Protein AF-M1CTT2-F1 (afdb_monomer_lite)

Secondary structure (DSSP, 8-state):
-GGGSS-S--------TTSHHHHHHHHHHHHHHHS--------------S-GGG---GGGGHHHHIIIIIGGGGGG-

Structure (mmCIF, N/CA/C/O backbone):
data_AF-M1CTT2-F1
#
_entry.id   AF-M1CTT2-F1
#
loop_
_atom_site.group_PDB
_atom_site.id
_atom_site.type_symbol
_atom_site.label_atom_id
_atom_site.label_alt_id
_atom_site.label_comp_id
_atom_site.label_asym_id
_atom_site.label_entity_id
_atom_site.label_seq_id
_atom_site.pdbx_PDB_ins_code
_atom_site.Cartn_x
_atom_site.Cartn_y
_atom_site.Cartn_z
_atom_site.occupancy
_atom_site.B_iso_or_equiv
_atom_site.auth_seq_id
_atom_site.auth_comp_id
_atom_site.auth_asym_id
_atom_site.auth_atom_id
_atom_site.pdbx_PDB_model_num
ATOM 1 N N . MET A 1 1 ? -20.548 -23.109 2.932 1.00 41.19 1 MET A N 1
ATOM 2 C CA . MET A 1 1 ? -19.881 -23.159 4.254 1.00 41.19 1 MET A CA 1
ATOM 3 C C . MET A 1 1 ? -18.762 -22.119 4.437 1.00 41.19 1 MET A C 1
ATOM 5 O O . MET A 1 1 ? -18.459 -21.824 5.578 1.00 41.19 1 MET A O 1
ATOM 9 N N . ALA A 1 2 ? -18.204 -21.486 3.389 1.00 53.94 2 ALA A N 1
ATOM 10 C CA . ALA A 1 2 ? -17.124 -20.486 3.534 1.00 53.94 2 ALA A CA 1
ATOM 11 C C . ALA A 1 2 ? -17.570 -19.029 3.827 1.00 53.94 2 ALA A C 1
ATOM 13 O O . ALA A 1 2 ? -16.750 -18.214 4.229 1.00 53.94 2 ALA A O 1
ATOM 14 N N . TYR A 1 3 ? -18.857 -18.691 3.665 1.00 52.81 3 TYR A N 1
ATOM 15 C CA . TYR A 1 3 ? -19.366 -17.310 3.801 1.00 52.81 3 TYR A CA 1
ATOM 16 C C . TYR A 1 3 ? -19.300 -16.747 5.240 1.00 52.81 3 TYR A C 1
ATOM 18 O O . TYR A 1 3 ? -19.432 -15.546 5.435 1.00 52.81 3 TYR A O 1
ATOM 26 N N . TRP A 1 4 ? -19.072 -17.600 6.246 1.00 58.28 4 TRP A N 1
ATOM 27 C CA . TRP A 1 4 ? -19.061 -17.227 7.670 1.00 58.28 4 TRP A CA 1
ATOM 28 C C . TRP A 1 4 ? -17.663 -17.156 8.305 1.00 58.28 4 TRP A C 1
ATOM 30 O O . TRP A 1 4 ? -17.559 -16.976 9.512 1.00 58.28 4 TRP A O 1
ATOM 40 N N . LEU A 1 5 ? -16.586 -17.300 7.524 1.00 70.50 5 LEU A N 1
ATOM 41 C CA . LEU A 1 5 ? -15.208 -17.253 8.043 1.00 70.50 5 LEU A CA 1
ATOM 42 C C . LEU A 1 5 ? -14.560 -15.857 7.954 1.00 70.50 5 LEU A C 1
ATOM 44 O O . LEU A 1 5 ? -13.421 -15.688 8.379 1.00 70.50 5 LEU A O 1
ATOM 48 N N . GLY A 1 6 ? -15.246 -14.872 7.368 1.00 73.25 6 GLY A N 1
ATOM 49 C CA . GLY A 1 6 ? -14.707 -13.525 7.163 1.00 73.25 6 GLY A CA 1
ATOM 50 C C . GLY A 1 6 ? -14.785 -12.636 8.407 1.00 73.25 6 GLY A C 1
ATOM 51 O O . GLY A 1 6 ? -15.624 -12.842 9.283 1.00 73.25 6 GLY A O 1
ATOM 52 N N . SER A 1 7 ? -13.935 -11.604 8.461 1.00 79.94 7 SER A N 1
ATOM 53 C CA . SER A 1 7 ? -14.046 -10.550 9.477 1.00 79.94 7 SER A CA 1
ATOM 54 C C . SER A 1 7 ? -15.398 -9.830 9.344 1.00 79.94 7 SER A C 1
ATOM 56 O O . SER A 1 7 ? -15.760 -9.432 8.235 1.00 79.94 7 SER A O 1
ATOM 58 N N . PRO A 1 8 ? -16.130 -9.587 10.446 1.00 81.56 8 PRO A N 1
ATOM 59 C CA . PRO A 1 8 ? -17.390 -8.844 10.417 1.00 81.56 8 PRO A CA 1
ATOM 60 C C . PRO A 1 8 ? -17.210 -7.355 10.078 1.00 81.56 8 PRO A C 1
ATOM 62 O O . PRO A 1 8 ? -18.196 -6.665 9.828 1.00 81.56 8 PRO A O 1
ATOM 65 N N . ARG A 1 9 ? -15.972 -6.839 10.086 1.00 88.56 9 ARG A N 1
ATOM 66 C CA . ARG A 1 9 ? -15.652 -5.450 9.740 1.00 88.56 9 ARG A CA 1
ATOM 67 C C . ARG A 1 9 ? -14.465 -5.408 8.783 1.00 88.56 9 ARG A C 1
ATOM 69 O O . ARG A 1 9 ? -13.368 -5.841 9.134 1.00 88.56 9 ARG A O 1
ATOM 76 N N . VAL A 1 10 ? -14.705 -4.876 7.588 1.00 91.44 10 VAL A N 1
ATOM 77 C CA . VAL A 1 10 ? -13.727 -4.710 6.507 1.00 91.44 10 VAL A CA 1
ATOM 78 C C . VAL A 1 10 ? -13.974 -3.350 5.860 1.00 91.44 10 VAL A C 1
ATOM 80 O O . VAL A 1 10 ? -15.127 -2.981 5.641 1.00 91.44 10 VAL A O 1
ATOM 83 N N . ILE A 1 11 ? -12.904 -2.623 5.550 1.00 93.62 11 ILE A N 1
ATOM 84 C CA . ILE A 1 11 ? -12.942 -1.417 4.714 1.00 93.62 11 ILE A CA 1
ATOM 85 C C . ILE A 1 11 ? -12.030 -1.636 3.507 1.00 93.62 11 ILE A C 1
ATOM 87 O O . ILE A 1 11 ? -11.082 -2.416 3.580 1.00 93.62 11 ILE A O 1
ATOM 91 N N . SER A 1 12 ? -12.317 -0.951 2.405 1.00 95.00 12 SER A N 1
ATOM 92 C CA . SER A 1 12 ? -11.464 -0.944 1.219 1.00 95.00 12 SER A CA 1
ATOM 93 C C . SER A 1 12 ? -10.960 0.472 1.000 1.00 95.00 12 SER A C 1
ATOM 95 O O . SER A 1 12 ? -11.765 1.377 0.800 1.00 95.00 12 SER A O 1
ATOM 97 N N . ILE A 1 13 ? -9.642 0.647 1.005 1.00 95.50 13 ILE A N 1
ATOM 98 C CA . ILE A 1 13 ? -8.982 1.923 0.735 1.00 95.50 13 ILE A CA 1
ATOM 99 C C . ILE A 1 13 ? -8.212 1.746 -0.570 1.00 95.50 13 ILE A C 1
ATOM 101 O O . ILE A 1 13 ? -7.326 0.899 -0.661 1.00 95.50 13 ILE A O 1
ATOM 105 N N . HIS A 1 14 ? -8.571 2.508 -1.601 1.00 95.88 14 HIS A N 1
ATOM 106 C CA . HIS A 1 14 ? -7.781 2.537 -2.829 1.00 95.88 14 HIS A CA 1
ATOM 107 C C . HIS A 1 14 ? -6.473 3.281 -2.552 1.00 95.88 14 HIS A C 1
ATOM 109 O O . HIS A 1 14 ? -6.515 4.409 -2.062 1.00 95.88 14 HIS A O 1
ATOM 115 N N . ALA A 1 15 ? -5.334 2.674 -2.871 1.00 94.62 15 ALA A N 1
ATOM 116 C CA . ALA A 1 15 ? -4.018 3.266 -2.671 1.00 94.62 15 ALA A CA 1
ATOM 117 C C . ALA A 1 15 ? -3.051 2.786 -3.756 1.00 94.62 15 ALA A C 1
ATOM 119 O O . ALA A 1 15 ? -3.001 1.599 -4.080 1.00 94.62 15 ALA A O 1
ATOM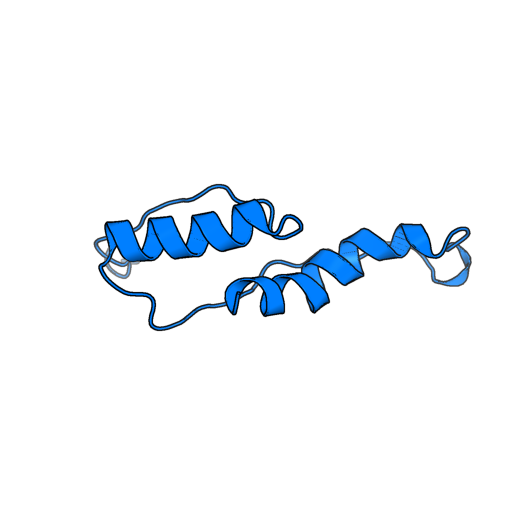 120 N N . ASP A 1 16 ? -2.279 3.717 -4.300 1.00 95.56 16 ASP A N 1
ATOM 121 C CA . ASP A 1 16 ? -1.103 3.441 -5.109 1.00 95.56 16 ASP A CA 1
ATOM 122 C C . ASP A 1 16 ? 0.127 3.464 -4.198 1.00 95.56 16 ASP A C 1
ATOM 124 O O . ASP A 1 16 ? 0.643 4.524 -3.851 1.00 95.56 16 ASP A O 1
ATOM 128 N N . VAL A 1 17 ? 0.608 2.281 -3.812 1.00 94.19 17 VAL A N 1
ATOM 129 C CA . VAL A 1 17 ? 1.725 2.129 -2.860 1.00 94.19 17 VAL A CA 1
ATOM 130 C C . VAL A 1 17 ? 3.061 2.674 -3.381 1.00 94.19 17 VAL A C 1
ATOM 132 O O . VAL A 1 17 ? 4.041 2.715 -2.643 1.00 94.19 17 VAL A O 1
ATOM 135 N N . SER A 1 18 ? 3.134 3.099 -4.649 1.00 93.81 18 SER A N 1
ATOM 136 C CA . SER A 1 18 ? 4.299 3.827 -5.160 1.00 93.81 18 SER A CA 1
ATOM 137 C C . SER A 1 18 ? 4.359 5.289 -4.698 1.00 93.81 18 SER A C 1
ATOM 139 O O . SER A 1 18 ? 5.387 5.941 -4.886 1.00 93.81 18 SER A O 1
ATOM 141 N N . LYS A 1 19 ? 3.285 5.803 -4.084 1.00 94.88 19 LYS A N 1
ATOM 142 C CA . LYS A 1 19 ? 3.153 7.184 -3.610 1.00 94.88 19 LYS A CA 1
ATOM 143 C C . LYS A 1 19 ? 3.126 7.227 -2.087 1.00 94.88 19 LYS A C 1
ATOM 145 O O . LYS A 1 19 ? 2.320 6.550 -1.451 1.00 94.88 19 LYS A O 1
ATOM 150 N N . VAL A 1 20 ? 3.977 8.070 -1.507 1.00 94.44 20 VAL A N 1
ATOM 151 C CA . VAL A 1 20 ? 4.115 8.211 -0.048 1.00 94.44 20 VAL A CA 1
ATOM 152 C C . VAL A 1 20 ? 2.807 8.676 0.585 1.00 94.44 20 VAL A C 1
ATOM 154 O O . VAL A 1 20 ? 2.400 8.161 1.622 1.00 94.44 20 VAL A O 1
ATOM 157 N N . GLU A 1 21 ? 2.113 9.598 -0.075 1.00 96.62 21 GLU A N 1
ATOM 158 C CA . GLU A 1 21 ? 0.877 10.201 0.417 1.00 96.62 21 GLU A CA 1
ATOM 159 C C . GLU A 1 21 ? -0.252 9.165 0.521 1.00 96.62 21 GLU A C 1
ATOM 161 O O . GLU A 1 21 ? -1.054 9.200 1.454 1.00 96.62 21 GLU A O 1
ATOM 166 N N . ASP A 1 22 ? -0.297 8.204 -0.408 1.00 96.88 22 ASP A N 1
ATOM 167 C CA . ASP A 1 22 ? -1.270 7.111 -0.374 1.00 96.88 22 ASP A CA 1
ATOM 168 C C . ASP A 1 22 ? -0.941 6.088 0.721 1.00 96.88 22 ASP A C 1
ATOM 170 O O . ASP A 1 22 ? -1.862 5.583 1.367 1.00 96.88 22 ASP A O 1
ATOM 174 N N . CYS A 1 23 ? 0.343 5.813 0.977 1.00 95.56 23 CYS A N 1
ATOM 175 C CA . CYS A 1 23 ? 0.762 4.961 2.093 1.00 95.56 23 CYS A CA 1
ATOM 176 C C . CYS A 1 23 ? 0.377 5.576 3.445 1.00 95.56 23 CYS A C 1
ATOM 178 O O . CYS A 1 23 ? -0.238 4.897 4.267 1.00 95.56 23 CYS A O 1
ATOM 180 N N . GLN A 1 24 ? 0.657 6.867 3.647 1.00 95.88 24 GLN A N 1
ATOM 181 C CA . GLN A 1 24 ? 0.291 7.593 4.870 1.00 95.88 24 GLN A CA 1
ATOM 182 C C . GLN A 1 24 ? -1.224 7.604 5.081 1.00 95.88 24 GLN A C 1
ATOM 184 O O . GLN A 1 24 ? -1.716 7.202 6.137 1.00 95.88 24 GLN A O 1
ATOM 189 N N . ARG A 1 25 ? -1.982 7.958 4.037 1.00 96.69 25 ARG A N 1
ATOM 190 C CA . ARG A 1 25 ? -3.446 7.966 4.088 1.00 96.69 25 ARG A CA 1
ATOM 191 C C . ARG A 1 25 ? -4.022 6.586 4.413 1.00 96.69 25 ARG A C 1
ATOM 193 O O . ARG A 1 25 ? -4.989 6.496 5.166 1.00 96.69 25 ARG A O 1
ATOM 200 N N . LEU A 1 26 ? -3.435 5.506 3.892 1.00 96.12 26 LEU A N 1
ATOM 201 C CA . LEU A 1 26 ? -3.867 4.140 4.198 1.00 96.12 26 LEU A CA 1
ATOM 202 C C . LEU A 1 26 ? -3.728 3.816 5.694 1.00 96.12 26 LEU A C 1
ATOM 204 O O . LEU A 1 26 ? -4.641 3.217 6.271 1.00 96.12 26 LEU A O 1
ATOM 208 N N . ILE A 1 27 ? -2.629 4.231 6.330 1.00 96.12 27 ILE A N 1
ATOM 209 C CA . ILE A 1 27 ? -2.411 4.055 7.773 1.00 96.12 27 ILE A CA 1
ATOM 210 C C . ILE A 1 27 ? -3.412 4.895 8.571 1.00 96.12 27 ILE A C 1
ATOM 212 O O . ILE A 1 27 ? -4.110 4.363 9.439 1.00 96.12 27 ILE A O 1
ATOM 216 N N . GLU A 1 28 ? -3.535 6.181 8.244 1.00 96.81 28 GLU A N 1
ATOM 217 C CA . GLU A 1 28 ? -4.420 7.121 8.936 1.00 96.81 28 GLU A CA 1
ATOM 218 C C . GLU A 1 28 ? -5.892 6.703 8.859 1.00 96.81 28 GLU A C 1
ATOM 220 O O . GLU A 1 28 ? -6.574 6.634 9.884 1.00 96.81 28 GLU A O 1
ATOM 225 N N . GLU A 1 29 ? -6.392 6.364 7.666 1.00 97.12 29 GLU A N 1
ATOM 226 C CA . GLU A 1 29 ? -7.770 5.906 7.482 1.00 97.12 29 GLU A CA 1
ATOM 227 C C . GLU A 1 29 ? -8.020 4.580 8.217 1.00 97.12 29 GLU A C 1
ATOM 229 O O . GLU A 1 29 ? -9.078 4.404 8.830 1.00 97.12 29 GLU A O 1
ATOM 234 N N . THR A 1 30 ? -7.049 3.660 8.227 1.00 96.31 30 THR A N 1
ATOM 235 C CA . THR A 1 30 ? -7.171 2.395 8.968 1.00 96.31 30 THR A CA 1
ATOM 236 C C . THR A 1 30 ? -7.270 2.645 10.473 1.00 96.31 30 THR A C 1
ATOM 238 O O . THR A 1 30 ? -8.185 2.134 11.124 1.00 96.31 30 THR A O 1
ATOM 241 N N . ILE A 1 31 ? -6.392 3.482 11.033 1.00 96.62 31 ILE A N 1
ATOM 242 C CA . ILE A 1 31 ? -6.428 3.848 12.455 1.00 96.62 31 ILE A CA 1
ATOM 243 C C . ILE A 1 31 ? -7.719 4.604 12.786 1.00 96.62 31 ILE A C 1
ATOM 245 O O . ILE A 1 31 ? -8.339 4.320 13.806 1.00 96.62 31 ILE A O 1
ATOM 249 N N . SER A 1 32 ? -8.183 5.506 11.922 1.00 97.19 32 SER A N 1
ATOM 250 C CA . SER A 1 32 ? -9.443 6.231 12.121 1.00 97.19 32 SER A CA 1
ATOM 251 C C . SER A 1 32 ? -10.657 5.289 12.211 1.00 97.19 32 SER A C 1
ATOM 253 O O . SER A 1 32 ? -11.534 5.476 13.054 1.00 97.19 32 SER A O 1
ATOM 255 N N . ASN A 1 33 ? -10.692 4.226 11.397 1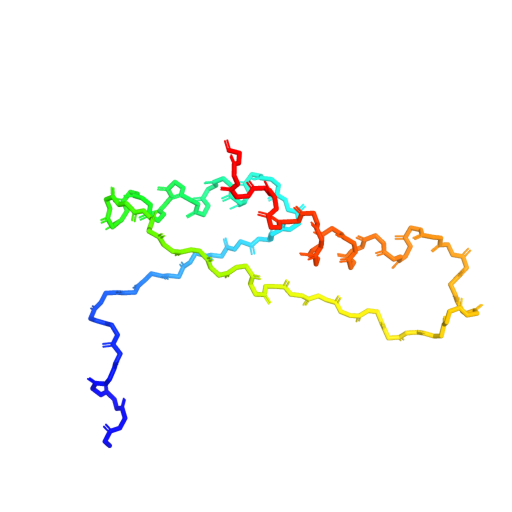.00 95.62 33 ASN A N 1
ATOM 256 C CA . ASN A 1 33 ? -11.820 3.286 11.332 1.00 95.62 33 ASN A CA 1
ATOM 257 C C . ASN A 1 33 ? -11.778 2.159 12.385 1.00 95.62 33 ASN A C 1
ATOM 259 O O . ASN A 1 33 ? -12.832 1.674 12.818 1.00 95.62 33 ASN A O 1
ATOM 263 N N . PHE A 1 34 ? -10.582 1.712 12.783 1.00 95.25 34 PHE A N 1
ATOM 264 C CA . PHE A 1 34 ? -10.391 0.570 13.692 1.00 95.25 34 PHE A CA 1
ATOM 265 C C . PHE A 1 34 ? -9.769 0.937 15.048 1.00 95.25 34 PHE A C 1
ATOM 267 O O . PHE A 1 34 ? -9.754 0.108 15.956 1.00 95.25 34 PHE A O 1
ATOM 274 N N . GLY A 1 35 ? -9.274 2.164 15.208 1.00 96.38 35 GLY A N 1
ATOM 275 C CA . GLY A 1 35 ? -8.621 2.687 16.413 1.00 96.38 35 GLY A CA 1
ATOM 276 C C . GLY A 1 35 ? -7.126 2.366 16.520 1.00 96.38 35 GLY A C 1
ATOM 277 O O . GLY A 1 35 ? -6.417 3.045 17.258 1.00 96.38 35 GLY A O 1
ATOM 278 N N . ARG A 1 36 ? -6.637 1.345 15.803 1.00 95.75 36 ARG A N 1
ATOM 279 C CA . ARG A 1 36 ? -5.225 0.929 15.764 1.00 95.75 36 ARG A CA 1
ATOM 280 C C . ARG A 1 36 ? -4.924 0.081 14.525 1.00 95.75 36 ARG A C 1
ATOM 282 O O . ARG A 1 36 ? -5.842 -0.481 13.930 1.00 95.75 36 ARG A O 1
ATOM 289 N N . LEU A 1 37 ? -3.641 -0.066 14.203 1.00 95.00 37 LEU A N 1
ATOM 290 C CA . LEU A 1 37 ? -3.124 -1.013 13.216 1.00 95.00 37 LEU A CA 1
ATOM 291 C C . LEU A 1 37 ? -2.067 -1.899 13.884 1.00 95.00 37 LEU A C 1
ATOM 293 O O . LEU A 1 37 ? -1.021 -1.412 14.295 1.00 95.00 37 LEU A O 1
ATOM 297 N N . ASP A 1 38 ? -2.364 -3.190 14.015 1.00 95.12 38 ASP A N 1
ATOM 298 C CA . ASP A 1 38 ? -1.502 -4.149 14.723 1.00 95.12 38 ASP A CA 1
ATOM 299 C C . ASP A 1 38 ? -0.570 -4.931 13.806 1.00 95.12 38 ASP A C 1
ATOM 301 O O . ASP A 1 38 ? 0.561 -5.258 14.162 1.00 95.12 38 ASP A O 1
ATOM 305 N N . HIS A 1 39 ? -1.071 -5.261 12.622 1.00 93.56 39 HIS A N 1
ATOM 306 C CA . HIS A 1 39 ? -0.376 -6.080 11.652 1.00 93.56 39 HIS A CA 1
ATOM 307 C C . HIS A 1 39 ? -0.591 -5.482 10.272 1.00 93.56 39 HIS A C 1
ATOM 309 O O . HIS A 1 39 ? -1.729 -5.258 9.858 1.00 93.56 39 HIS A O 1
ATOM 315 N N . LEU A 1 40 ? 0.510 -5.268 9.562 1.00 94.06 40 LEU A N 1
ATOM 316 C CA . LEU A 1 40 ? 0.519 -4.829 8.180 1.00 94.06 40 LEU A CA 1
ATOM 317 C C . LEU A 1 40 ? 1.159 -5.918 7.323 1.00 94.06 40 LEU A C 1
ATOM 319 O O . LEU A 1 40 ? 2.237 -6.418 7.638 1.00 94.06 40 LEU A O 1
ATOM 323 N N . VAL A 1 41 ? 0.497 -6.267 6.224 1.00 93.06 41 VAL A N 1
ATOM 324 C CA . VAL A 1 41 ? 1.040 -7.175 5.212 1.00 93.06 41 VAL A CA 1
ATOM 325 C C . VAL A 1 41 ? 1.198 -6.387 3.916 1.00 93.06 41 VAL A C 1
ATOM 327 O O . VAL A 1 41 ? 0.234 -6.217 3.170 1.00 93.06 41 VAL A O 1
ATOM 330 N N . SER A 1 42 ? 2.409 -5.897 3.644 1.00 91.12 42 SER A N 1
ATOM 331 C CA . SER A 1 42 ? 2.727 -5.265 2.358 1.00 91.12 42 SER A CA 1
ATOM 332 C C . SER A 1 42 ? 2.922 -6.344 1.291 1.00 91.12 42 SER A C 1
ATOM 334 O O . SER A 1 42 ? 4.010 -6.886 1.120 1.00 91.12 42 SER A O 1
ATOM 336 N N . ASN A 1 43 ? 1.829 -6.725 0.626 1.00 91.12 43 ASN A N 1
ATOM 337 C CA . ASN A 1 43 ? 1.819 -7.795 -0.380 1.00 91.12 43 ASN A CA 1
ATOM 338 C C . ASN A 1 43 ? 1.870 -7.274 -1.830 1.00 91.12 43 ASN A C 1
ATOM 340 O O . ASN A 1 43 ? 1.889 -8.067 -2.770 1.00 91.12 43 ASN A O 1
ATOM 344 N N . ALA A 1 44 ? 1.817 -5.958 -2.043 1.00 92.25 44 ALA A N 1
ATOM 345 C CA . ALA A 1 44 ? 1.812 -5.392 -3.387 1.00 92.25 44 ALA A CA 1
ATOM 346 C C . ALA A 1 44 ? 3.144 -5.678 -4.096 1.00 92.25 44 ALA A C 1
ATOM 348 O O . ALA A 1 44 ? 4.217 -5.427 -3.556 1.00 92.25 44 ALA A O 1
ATOM 349 N N . ALA A 1 45 ? 3.068 -6.192 -5.322 1.00 91.50 45 ALA A N 1
ATOM 350 C CA . ALA A 1 45 ? 4.240 -6.495 -6.125 1.00 91.50 45 ALA A CA 1
ATOM 351 C C . ALA A 1 45 ? 3.955 -6.268 -7.609 1.00 91.50 45 ALA A C 1
ATOM 353 O O . ALA A 1 45 ? 2.843 -6.490 -8.089 1.00 91.50 45 ALA A O 1
ATOM 354 N N . VAL A 1 46 ? 4.993 -5.866 -8.339 1.00 92.50 46 VAL A N 1
ATOM 355 C CA . VAL A 1 46 ? 5.000 -5.847 -9.801 1.00 92.50 46 VAL A CA 1
ATOM 356 C C . VAL A 1 46 ? 6.274 -6.525 -10.284 1.00 92.50 46 VAL A C 1
ATOM 358 O O . VAL A 1 46 ? 7.352 -6.317 -9.725 1.00 92.50 46 VAL A O 1
ATOM 361 N N . THR A 1 47 ? 6.148 -7.353 -11.317 1.00 89.44 47 THR A N 1
ATOM 362 C CA . THR A 1 47 ? 7.276 -8.074 -11.906 1.00 89.44 47 THR A CA 1
ATOM 363 C C . THR A 1 47 ? 7.471 -7.610 -13.345 1.00 89.44 47 THR A C 1
ATOM 365 O O . THR A 1 47 ? 6.529 -7.696 -14.135 1.00 89.44 47 THR A O 1
ATOM 368 N N . PRO A 1 48 ? 8.667 -7.120 -13.707 1.00 86.25 48 PRO A N 1
ATOM 369 C CA . PRO A 1 48 ? 8.979 -6.826 -15.093 1.00 86.25 48 PRO A CA 1
ATOM 370 C C . PRO A 1 48 ? 9.020 -8.122 -15.912 1.00 86.25 48 PRO A C 1
ATOM 372 O O . PRO A 1 48 ? 9.637 -9.102 -15.503 1.00 86.25 48 PRO A O 1
ATOM 375 N N . LEU A 1 49 ? 8.361 -8.125 -17.072 1.00 88.44 49 LEU A N 1
ATOM 376 C CA . LEU A 1 49 ? 8.332 -9.253 -18.008 1.00 88.44 49 LEU A CA 1
ATOM 377 C C . LEU A 1 49 ? 9.169 -8.923 -19.250 1.00 88.44 49 LEU A C 1
ATOM 379 O O . LEU A 1 49 ? 8.634 -8.715 -20.335 1.00 88.44 49 LEU A O 1
ATOM 383 N N . TYR A 1 50 ? 10.483 -8.831 -19.065 1.00 87.75 50 TYR A N 1
ATOM 384 C CA . TYR A 1 50 ? 11.468 -8.644 -20.131 1.00 87.75 50 TYR A CA 1
ATOM 385 C C . TYR A 1 50 ? 12.769 -9.368 -19.776 1.00 87.75 50 TYR A C 1
ATOM 387 O O . TYR A 1 50 ? 13.022 -9.653 -18.602 1.00 87.75 50 TYR A O 1
ATOM 395 N N . MET A 1 51 ? 13.591 -9.673 -20.782 1.00 88.88 51 MET A N 1
ATOM 396 C CA . MET A 1 51 ? 14.933 -10.197 -20.540 1.00 88.88 51 MET A CA 1
ATOM 397 C C . MET A 1 51 ? 15.839 -9.086 -20.016 1.00 88.88 51 MET A C 1
ATOM 399 O O . MET A 1 51 ? 15.640 -7.912 -20.327 1.00 88.88 51 MET A O 1
ATOM 403 N N . PHE A 1 52 ? 16.855 -9.442 -19.232 1.00 87.88 52 PHE A N 1
ATOM 404 C CA . PHE A 1 52 ? 17.799 -8.452 -18.712 1.00 87.88 52 PHE A CA 1
ATOM 405 C C . PHE A 1 52 ? 18.524 -7.714 -19.849 1.00 87.88 52 PHE A C 1
ATOM 407 O O . PHE A 1 52 ? 18.756 -6.513 -19.764 1.00 87.88 52 PHE A O 1
ATOM 414 N N . GLU A 1 53 ? 18.814 -8.418 -20.939 1.00 90.44 53 GLU A N 1
ATOM 415 C CA . GLU A 1 53 ? 19.440 -7.897 -22.153 1.00 90.44 53 GLU A CA 1
ATOM 416 C C . GLU A 1 53 ? 18.565 -6.870 -22.890 1.00 90.44 53 GLU A C 1
ATOM 418 O O . GLU A 1 53 ? 19.096 -6.003 -23.581 1.00 90.44 53 GLU A O 1
ATOM 423 N N . ASP A 1 54 ? 17.242 -6.932 -22.707 1.00 90.25 54 ASP A N 1
ATOM 424 C CA . ASP A 1 54 ? 16.282 -6.000 -23.308 1.00 90.25 54 ASP A CA 1
ATOM 425 C C . ASP A 1 54 ? 16.099 -4.721 -22.463 1.00 90.25 54 ASP A C 1
ATOM 427 O O . ASP A 1 54 ? 15.361 -3.807 -22.848 1.00 90.25 54 ASP A O 1
ATOM 431 N N . LEU A 1 55 ? 16.767 -4.620 -21.305 1.00 89.56 55 LEU A N 1
ATOM 432 C CA . LEU A 1 55 ? 16.722 -3.444 -20.439 1.00 89.56 55 LEU A CA 1
ATOM 433 C C . LEU A 1 55 ? 17.608 -2.322 -20.999 1.00 89.56 55 LEU A C 1
ATOM 435 O O . LEU A 1 55 ? 18.745 -2.121 -20.577 1.00 89.56 55 LEU A O 1
ATOM 439 N N . VAL A 1 56 ? 17.061 -1.560 -21.945 1.00 89.50 56 VAL A N 1
ATOM 440 C CA . VAL A 1 56 ? 17.768 -0.426 -22.567 1.00 89.50 56 VAL A CA 1
ATOM 441 C C . VAL A 1 56 ? 17.989 0.722 -21.575 1.00 89.50 56 VAL A C 1
ATOM 443 O O . VAL A 1 56 ? 19.049 1.346 -21.572 1.00 89.50 56 VAL A O 1
ATOM 446 N N . GLU A 1 57 ? 17.010 0.987 -20.707 1.00 91.19 57 GLU A N 1
ATOM 447 C CA . GLU A 1 57 ? 17.082 2.033 -19.688 1.00 91.19 57 GLU A CA 1
ATOM 448 C C . GLU A 1 57 ? 16.859 1.445 -18.295 1.00 91.19 57 GLU A C 1
ATOM 450 O O . GLU A 1 57 ? 15.833 0.822 -18.026 1.00 91.19 57 GLU A O 1
ATOM 455 N N . VAL A 1 58 ? 17.793 1.695 -17.371 1.00 88.75 58 VAL A N 1
ATOM 456 C CA . VAL A 1 58 ? 17.695 1.216 -15.978 1.00 88.75 58 VAL A CA 1
ATOM 457 C C . VAL A 1 58 ? 16.433 1.722 -15.269 1.00 88.75 58 VAL A C 1
ATOM 459 O O . VAL A 1 58 ? 15.873 1.043 -14.409 1.00 88.75 58 VAL A O 1
ATOM 462 N N . THR A 1 59 ? 15.934 2.891 -15.670 1.00 90.75 59 THR A N 1
ATOM 463 C CA . THR A 1 59 ? 14.687 3.491 -15.182 1.00 90.75 59 THR A CA 1
ATOM 464 C C . THR A 1 59 ? 13.461 2.627 -15.468 1.00 90.75 59 THR A C 1
ATOM 466 O O . THR A 1 59 ? 12.493 2.695 -14.715 1.00 90.75 59 THR A O 1
ATOM 469 N N . ASN A 1 60 ? 13.508 1.732 -16.458 1.00 89.88 60 ASN A N 1
ATOM 470 C CA . ASN A 1 60 ? 12.407 0.810 -16.754 1.00 89.88 60 ASN A CA 1
ATOM 471 C C . ASN A 1 60 ? 12.235 -0.276 -15.676 1.00 89.88 60 ASN A C 1
ATOM 473 O O . ASN A 1 60 ? 11.200 -0.942 -15.626 1.00 89.88 60 ASN A O 1
ATOM 477 N N . ALA A 1 61 ? 13.218 -0.455 -14.789 1.00 88.62 61 ALA A N 1
ATOM 478 C CA . ALA A 1 61 ? 13.102 -1.305 -13.604 1.00 88.62 61 ALA A CA 1
ATOM 479 C C . ALA A 1 61 ? 12.551 -0.555 -12.375 1.00 88.62 61 ALA A C 1
ATOM 481 O O . ALA A 1 61 ? 12.193 -1.187 -11.377 1.00 88.62 61 ALA A O 1
ATOM 482 N N . ALA A 1 62 ? 12.447 0.780 -12.432 1.00 91.56 62 ALA A N 1
ATOM 483 C CA . ALA A 1 62 ? 12.058 1.604 -11.289 1.00 91.56 62 ALA A CA 1
ATOM 484 C C . ALA A 1 62 ? 10.682 1.244 -10.697 1.00 91.56 62 ALA A C 1
ATOM 486 O O . ALA A 1 62 ? 10.606 1.153 -9.473 1.00 91.56 62 ALA A O 1
ATOM 487 N N . PRO A 1 63 ? 9.617 0.957 -11.478 1.00 91.69 63 PRO A N 1
ATOM 488 C CA . PRO A 1 63 ? 8.321 0.597 -10.897 1.00 91.69 63 PRO A CA 1
ATOM 489 C C . PRO A 1 63 ? 8.390 -0.638 -9.989 1.00 91.69 63 PRO A C 1
ATOM 491 O O . PRO A 1 63 ? 7.803 -0.648 -8.908 1.00 91.69 63 PRO A O 1
ATOM 494 N N . ALA A 1 64 ? 9.157 -1.656 -10.392 1.00 91.88 64 ALA A N 1
ATOM 495 C CA . ALA A 1 64 ? 9.369 -2.858 -9.590 1.00 91.88 64 ALA A CA 1
ATOM 496 C C . ALA A 1 64 ? 10.176 -2.563 -8.328 1.00 91.88 64 ALA A C 1
ATOM 498 O O . ALA A 1 64 ? 9.808 -3.017 -7.249 1.00 91.88 64 ALA A O 1
ATOM 499 N N . MET A 1 65 ? 11.227 -1.748 -8.433 1.00 92.00 65 MET A N 1
ATOM 500 C CA . MET A 1 65 ? 12.012 -1.335 -7.272 1.00 92.00 65 MET A CA 1
ATOM 501 C C . MET A 1 65 ? 11.161 -0.562 -6.253 1.00 92.00 65 MET A C 1
ATOM 503 O O . MET A 1 65 ? 11.188 -0.870 -5.062 1.00 92.00 65 MET A O 1
ATOM 507 N N . VAL A 1 66 ? 10.364 0.400 -6.727 1.00 93.06 66 VAL A N 1
ATOM 508 C CA . VAL A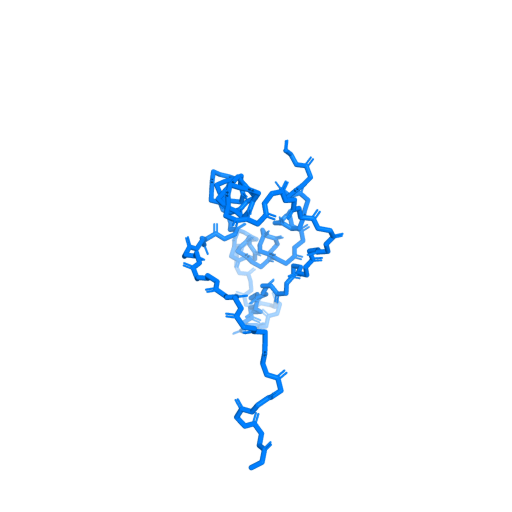 1 66 ? 9.511 1.232 -5.876 1.00 93.06 66 VAL A CA 1
ATOM 509 C C . VAL A 1 66 ? 8.441 0.391 -5.189 1.00 93.06 66 VAL A C 1
ATOM 511 O O . VAL A 1 66 ? 8.340 0.427 -3.969 1.00 93.06 66 VAL A O 1
ATOM 514 N N . ILE A 1 67 ? 7.673 -0.403 -5.934 1.00 92.81 67 ILE A N 1
ATOM 515 C CA . ILE A 1 67 ? 6.548 -1.151 -5.358 1.00 92.81 67 ILE A CA 1
ATOM 516 C C . ILE A 1 67 ? 7.041 -2.308 -4.483 1.00 92.81 67 ILE A C 1
ATOM 518 O O . ILE A 1 67 ? 6.533 -2.481 -3.382 1.00 92.81 67 ILE A O 1
ATOM 522 N N . VAL A 1 68 ? 8.041 -3.077 -4.921 1.00 92.75 68 VAL A N 1
ATOM 523 C CA . VAL A 1 68 ? 8.442 -4.315 -4.229 1.00 92.75 68 VAL A CA 1
ATOM 524 C C . VAL A 1 68 ? 9.381 -4.047 -3.049 1.00 92.75 68 VAL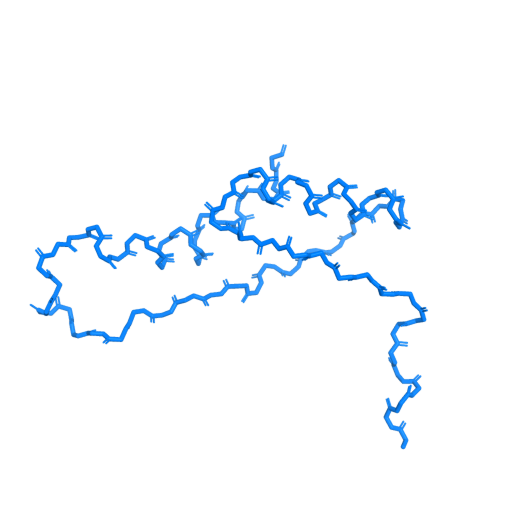 A C 1
ATOM 526 O O . VAL A 1 68 ? 9.306 -4.754 -2.049 1.00 92.75 68 VAL A O 1
ATOM 529 N N . TYR A 1 69 ? 10.257 -3.040 -3.139 1.00 89.94 69 TYR A N 1
ATOM 530 C CA . TYR A 1 69 ? 11.321 -2.834 -2.146 1.00 89.94 69 TYR A CA 1
ATOM 531 C C . TYR A 1 69 ? 11.185 -1.535 -1.350 1.00 89.94 69 TYR A C 1
ATOM 533 O O . TYR A 1 69 ? 11.493 -1.533 -0.161 1.00 89.94 69 TYR A O 1
ATOM 541 N N . ILE A 1 70 ? 10.733 -0.439 -1.971 1.00 90.75 70 ILE A N 1
ATOM 542 C CA . ILE A 1 70 ? 10.655 0.869 -1.296 1.00 90.75 70 ILE A CA 1
ATOM 543 C C . ILE A 1 70 ? 9.321 1.023 -0.562 1.00 90.75 70 ILE A C 1
ATOM 545 O O . ILE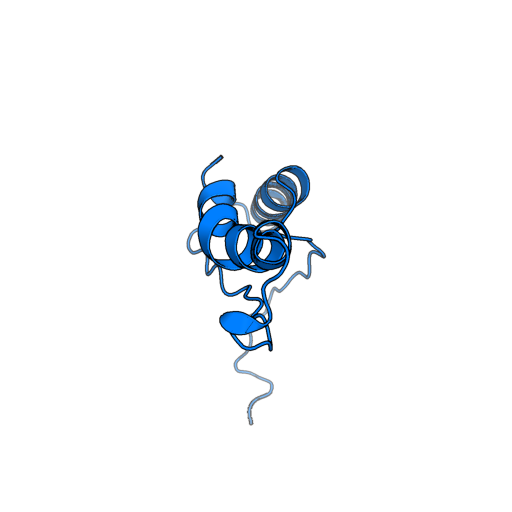 A 1 70 ? 9.317 1.401 0.608 1.00 90.75 70 ILE A O 1
ATOM 549 N N . SER A 1 71 ? 8.200 0.684 -1.203 1.00 90.50 71 SER A N 1
ATOM 550 C CA . SER A 1 71 ? 6.861 0.881 -0.637 1.00 90.50 71 SER A CA 1
ATOM 551 C C . SER A 1 71 ? 6.651 0.273 0.754 1.00 90.50 71 SER A C 1
ATOM 553 O O . SER A 1 71 ? 6.030 0.950 1.572 1.00 90.50 71 SER A O 1
ATOM 555 N N . PRO A 1 72 ? 7.201 -0.913 1.109 1.00 90.00 72 PRO A N 1
ATOM 556 C CA . PRO A 1 72 ? 7.051 -1.448 2.460 1.00 90.00 72 PRO A CA 1
ATOM 557 C C . PRO A 1 72 ? 7.600 -0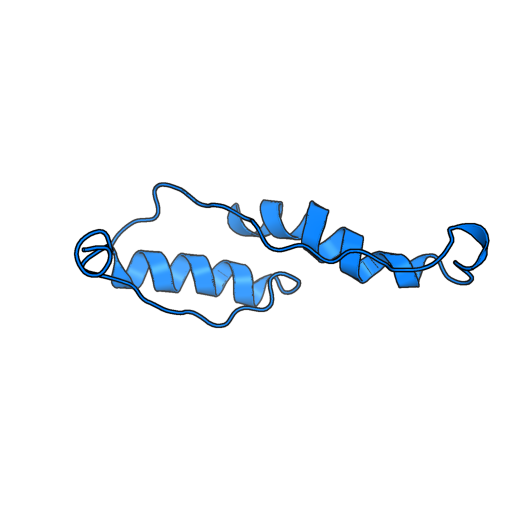.511 3.542 1.00 90.00 72 PRO A C 1
ATOM 559 O O . PRO A 1 72 ? 6.983 -0.388 4.592 1.00 90.00 72 PRO A O 1
ATOM 562 N N . SER A 1 73 ? 8.705 0.192 3.266 1.00 90.62 73 SER A N 1
ATOM 563 C CA . SER A 1 73 ? 9.297 1.150 4.213 1.00 90.62 73 SER A CA 1
ATOM 564 C C . SER A 1 73 ? 8.494 2.446 4.361 1.00 90.62 73 SER A C 1
ATOM 566 O O . SER A 1 73 ? 8.658 3.157 5.346 1.00 90.62 73 SER A O 1
ATOM 568 N N . LEU A 1 74 ? 7.608 2.762 3.408 1.00 89.31 74 LEU A N 1
ATOM 569 C CA . LEU A 1 74 ? 6.786 3.974 3.464 1.00 89.31 74 LEU A CA 1
ATOM 570 C C . LEU A 1 74 ? 5.667 3.888 4.506 1.00 89.31 74 LEU A C 1
ATOM 572 O O . LEU A 1 74 ? 5.108 4.916 4.869 1.00 89.31 74 LEU A O 1
ATOM 576 N N . PHE A 1 75 ? 5.326 2.687 4.971 1.00 87.69 75 PHE A N 1
ATOM 577 C CA . PHE A 1 75 ? 4.311 2.489 6.006 1.00 87.69 75 PHE A CA 1
ATOM 578 C C . PHE A 1 75 ? 4.839 2.685 7.433 1.00 87.69 75 PHE A C 1
ATOM 580 O O . PHE A 1 75 ? 4.041 2.709 8.368 1.00 87.69 75 PHE A O 1
ATOM 587 N N . ASP A 1 76 ? 6.158 2.826 7.593 1.00 83.44 76 ASP A N 1
ATOM 588 C CA . ASP A 1 76 ? 6.803 3.159 8.868 1.00 83.44 76 ASP A CA 1
ATOM 589 C C . ASP A 1 76 ? 6.958 4.683 9.075 1.00 83.44 76 ASP A C 1
ATOM 591 O O . ASP A 1 76 ? 7.429 5.109 10.133 1.00 83.44 76 ASP A O 1
ATOM 595 N N . LEU A 1 77 ? 6.616 5.493 8.061 1.00 71.19 77 LEU A N 1
ATOM 596 C CA . LEU A 1 77 ? 6.682 6.962 8.076 1.00 71.19 77 LEU A CA 1
ATOM 597 C C . LEU A 1 77 ? 5.465 7.579 8.771 1.00 71.19 77 LEU A C 1
ATOM 599 O O . LEU A 1 77 ? 5.681 8.543 9.541 1.00 71.19 77 LEU A O 1
#

Foldseek 3Di:
DPPPPDDPDDDDQDADLLDLVRLVVVQVVCCVVPVHDDDDDLPFADDDDDDPVPCPDPCVCVVRCSSVPVSVVSNVD

Sequence (77 aa):
MAYWLGSPRVISIHADVSKVEDCQRLIEETISNFGRLDHLVSNAAVTPLYMFEDLVEVTNAAPAMVIVYISPSLFDL

Radius of gyration: 16.46 Å; chains: 1; bounding box: 39×33×40 Å

InterPro domains:
  IPR002347 Short-chain dehydrogenase/reductase SDR [PF13561] (10-62)
  IPR036291 NAD(P)-binding domain superfamily [SSF51735] (7-54)

pLDDT: mean 89.3, std 10.4, range [41.19, 97.19]

Organism: Solanum tuberosum (NCBI:txid4113)